Protein AF-A0A6J6ATD5-F1 (afdb_monomer)

Foldseek 3Di:
DLQVVCVVVQQWDDWDADVVVRDIDTDGDDPDPVVNLVSLVVDPCSVVDPDDDDDDDPDPPPDD

Nearest PDB structures (foldseek):
  4fpi-assembly1_C  TM=7.469E-01  e=1.016E+00  Rhodococcus opacus
  3znj-assembly1_3  TM=7.451E-01  e=1.088E+00  Rhodococcus opacus
  3zo7-assembly1_E  TM=6.988E-01  e=8.263E-01  Rhodococcus opacus
  3zo7-assembly1_F  TM=6.908E-01  e=9.481E-01  Rhodococcus opacus
  4fpi-assembly1_E  TM=6.483E-01  e=1.016E+00  Rhodococcus opacus

Sequence (64 aa):
MQAKLLEEQGLLGSIKVAMPKRTVFLEAFGQDDQGVLETIHSLPLAALWDIEVFPTTPPAGSSV

pLDDT: mean 89.8, std 10.43, range [52.28, 96.31]

Mean predicted aligned error: 4.63 Å

Structure (mmCIF, N/CA/C/O backbone):
data_AF-A0A6J6ATD5-F1
#
_entry.id   AF-A0A6J6ATD5-F1
#
loop_
_atom_site.group_PDB
_atom_site.id
_atom_site.type_symbol
_atom_site.label_atom_id
_atom_site.label_alt_id
_atom_site.label_comp_id
_atom_site.label_asym_id
_atom_site.label_entity_id
_atom_site.label_seq_id
_atom_site.pdbx_PDB_ins_code
_atom_site.Cartn_x
_atom_site.Cartn_y
_atom_site.Cartn_z
_atom_site.occupancy
_atom_site.B_iso_or_equiv
_atom_site.auth_seq_id
_atom_site.auth_comp_id
_atom_site.auth_asym_id
_atom_site.auth_atom_id
_atom_site.pdbx_PDB_model_num
ATOM 1 N N . MET A 1 1 ? 6.745 13.216 -5.588 1.00 84.44 1 MET A N 1
ATOM 2 C CA . MET A 1 1 ? 6.665 11.759 -5.854 1.00 84.44 1 MET A CA 1
ATOM 3 C C . MET A 1 1 ? 5.431 11.230 -5.143 1.00 84.44 1 MET A C 1
ATOM 5 O O . MET A 1 1 ? 5.205 11.684 -4.031 1.00 84.44 1 MET A O 1
ATOM 9 N N . GLN A 1 2 ? 4.664 10.315 -5.748 1.00 93.06 2 GLN A N 1
ATOM 10 C CA . GLN A 1 2 ? 3.376 9.839 -5.210 1.00 93.06 2 GLN A CA 1
ATOM 11 C C . GLN A 1 2 ? 3.454 9.370 -3.749 1.00 93.06 2 GLN A C 1
ATOM 13 O O . GLN A 1 2 ? 2.656 9.800 -2.931 1.00 93.06 2 GLN A O 1
ATOM 18 N N . ALA A 1 3 ? 4.468 8.571 -3.402 1.00 93.06 3 ALA A N 1
ATOM 19 C CA . ALA A 1 3 ? 4.676 8.088 -2.034 1.00 93.0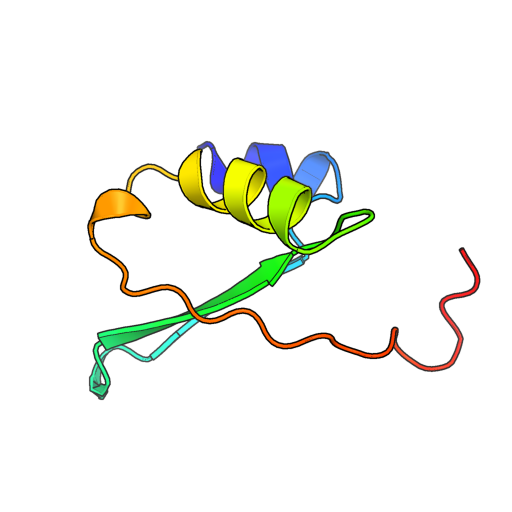6 3 ALA A CA 1
ATOM 20 C C . ALA A 1 3 ? 4.729 9.213 -0.986 1.00 93.06 3 ALA A C 1
ATOM 22 O O . ALA A 1 3 ? 4.110 9.102 0.062 1.00 93.06 3 ALA A O 1
ATOM 23 N N . LYS A 1 4 ? 5.419 10.317 -1.299 1.00 93.62 4 LYS A N 1
ATOM 24 C CA . LYS A 1 4 ? 5.545 11.463 -0.392 1.00 93.62 4 LYS A CA 1
ATOM 25 C C . LYS A 1 4 ? 4.221 12.216 -0.215 1.00 93.62 4 LYS A C 1
ATOM 27 O O . LYS A 1 4 ? 3.925 12.666 0.879 1.00 93.62 4 LYS A O 1
ATOM 32 N N . LEU A 1 5 ? 3.415 12.312 -1.274 1.00 95.44 5 LEU A N 1
ATOM 33 C CA . LEU A 1 5 ? 2.073 12.903 -1.201 1.00 95.44 5 LEU A CA 1
ATOM 34 C C . LEU A 1 5 ? 1.151 12.088 -0.284 1.00 95.44 5 LEU A C 1
ATOM 36 O O . LEU A 1 5 ? 0.430 12.660 0.522 1.00 95.44 5 LEU A O 1
ATOM 40 N N . LEU A 1 6 ? 1.195 10.759 -0.395 1.00 95.50 6 LEU A N 1
ATOM 41 C CA . LEU A 1 6 ? 0.396 9.860 0.442 1.00 95.50 6 LEU A CA 1
ATOM 42 C C . LEU A 1 6 ? 0.849 9.876 1.908 1.00 95.50 6 LEU A C 1
ATOM 44 O O . LEU A 1 6 ? 0.012 9.807 2.804 1.00 95.50 6 LEU A O 1
ATOM 48 N N . GLU A 1 7 ? 2.155 10.006 2.151 1.00 94.50 7 GLU A N 1
ATOM 49 C CA . GLU A 1 7 ? 2.720 10.204 3.491 1.00 94.50 7 GLU A CA 1
ATOM 50 C C . GLU A 1 7 ? 2.225 11.518 4.117 1.00 94.50 7 GLU A C 1
ATOM 52 O O . GLU A 1 7 ? 1.713 11.521 5.233 1.00 94.50 7 GLU A O 1
ATOM 57 N N . GLU A 1 8 ? 2.275 12.625 3.370 1.00 95.00 8 GLU A N 1
ATOM 58 C CA . GLU A 1 8 ? 1.770 13.935 3.812 1.00 95.00 8 GLU A CA 1
ATOM 59 C C . GLU A 1 8 ? 0.250 13.935 4.075 1.00 95.00 8 GLU A C 1
ATOM 61 O O . GLU A 1 8 ? -0.234 14.705 4.903 1.00 95.00 8 GLU A O 1
ATOM 66 N N . GLN A 1 9 ? -0.502 13.062 3.400 1.00 94.12 9 GLN A N 1
ATOM 67 C CA . GLN A 1 9 ? -1.941 12.858 3.607 1.00 94.12 9 GLN A CA 1
ATOM 68 C C . GLN A 1 9 ? -2.266 11.892 4.758 1.00 94.12 9 GLN A C 1
ATOM 70 O O . GLN A 1 9 ? -3.441 11.687 5.057 1.00 94.12 9 GLN A O 1
ATOM 75 N N . GLY A 1 10 ? -1.259 11.283 5.392 1.00 93.69 10 GLY A N 1
ATOM 76 C CA . GLY A 1 10 ? -1.454 10.286 6.447 1.00 93.69 10 GLY A CA 1
ATOM 77 C C 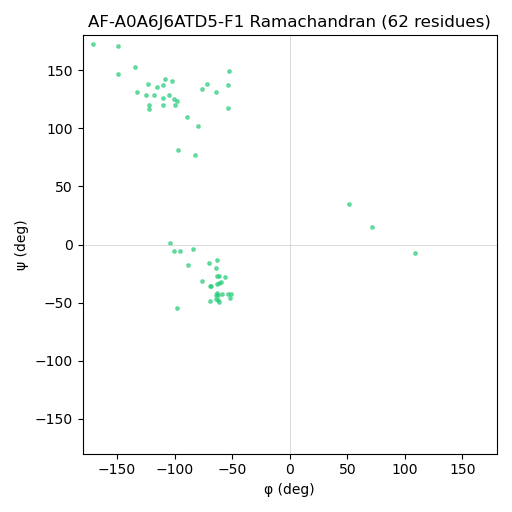. GLY A 1 10 ? -1.996 8.942 5.948 1.00 93.69 10 GLY A C 1
ATOM 78 O O . GLY A 1 10 ? -2.457 8.138 6.750 1.00 93.69 10 GLY A O 1
ATOM 79 N N . LEU A 1 11 ? -1.946 8.685 4.638 1.00 94.75 11 LEU A N 1
ATOM 80 C CA . LEU A 1 11 ? -2.380 7.422 4.027 1.00 94.75 11 LEU A CA 1
ATOM 81 C C . LEU A 1 11 ? -1.249 6.386 3.970 1.00 94.75 11 LEU A C 1
ATOM 83 O O . LEU A 1 11 ? -1.500 5.192 3.806 1.00 94.75 11 LEU A O 1
ATOM 87 N N . LEU A 1 12 ? -0.001 6.834 4.121 1.00 95.25 12 LEU A N 1
ATOM 88 C CA . LEU A 1 12 ? 1.189 5.992 4.136 1.00 95.25 12 LEU A CA 1
ATOM 89 C C . LEU A 1 12 ? 2.082 6.366 5.324 1.00 95.25 12 LEU A C 1
ATOM 91 O O . LEU A 1 12 ? 2.366 7.538 5.534 1.00 95.25 12 LEU A O 1
ATOM 95 N N . GLY A 1 13 ? 2.523 5.377 6.099 1.00 92.44 13 GLY A N 1
ATOM 96 C CA . GLY A 1 13 ? 3.377 5.581 7.272 1.00 92.44 13 GLY A CA 1
ATOM 97 C C . GLY A 1 13 ? 4.851 5.357 6.977 1.00 92.44 13 GLY A C 1
ATOM 98 O O . GLY A 1 13 ? 5.692 6.218 7.219 1.00 92.44 13 GLY A O 1
ATOM 99 N N . SER A 1 14 ? 5.188 4.187 6.437 1.00 91.88 14 SER A N 1
ATOM 100 C CA . SER A 1 14 ? 6.577 3.825 6.175 1.00 91.88 14 SER A CA 1
ATOM 101 C C . SER A 1 14 ? 6.728 2.896 4.973 1.00 91.88 14 SER A C 1
ATOM 103 O O . SER A 1 14 ? 5.884 2.046 4.696 1.00 91.88 14 SER A O 1
ATOM 105 N N . ILE A 1 15 ? 7.842 3.060 4.254 1.00 92.88 15 ILE A N 1
ATOM 106 C CA . ILE A 1 15 ? 8.252 2.191 3.147 1.00 92.88 15 ILE A CA 1
ATOM 107 C C . ILE A 1 15 ? 9.628 1.622 3.477 1.00 92.88 15 ILE A C 1
ATOM 109 O O . ILE A 1 15 ? 10.598 2.367 3.627 1.00 92.88 15 ILE A O 1
ATOM 113 N N . LYS A 1 16 ? 9.739 0.296 3.561 1.00 93.88 16 LYS A N 1
ATOM 114 C CA . LYS A 1 16 ? 11.013 -0.400 3.794 1.00 93.88 16 LYS A CA 1
ATOM 115 C C . LYS A 1 16 ? 11.254 -1.416 2.691 1.00 93.88 16 LYS A C 1
ATOM 117 O O . LYS A 1 16 ? 10.405 -2.258 2.423 1.00 93.88 16 LYS A O 1
ATOM 122 N N . VAL A 1 17 ? 12.429 -1.371 2.067 1.00 93.25 17 VAL A N 1
ATOM 123 C CA . VAL A 1 17 ? 12.769 -2.276 0.961 1.00 93.25 17 VAL A CA 1
ATOM 124 C C . VAL A 1 17 ? 13.832 -3.276 1.395 1.00 93.25 17 VAL A C 1
ATOM 126 O O . VAL A 1 17 ? 14.949 -2.904 1.749 1.00 93.25 17 VAL A O 1
ATOM 129 N N . ALA A 1 18 ? 13.500 -4.562 1.320 1.00 94.06 18 ALA A N 1
ATOM 130 C CA . ALA A 1 18 ? 14.424 -5.663 1.542 1.00 94.06 18 ALA A CA 1
ATOM 131 C C . ALA A 1 18 ? 14.955 -6.171 0.193 1.00 94.06 18 ALA A C 1
ATOM 133 O O . ALA A 1 18 ? 14.484 -7.182 -0.332 1.00 94.06 18 ALA A O 1
ATOM 134 N N . MET A 1 19 ? 15.956 -5.478 -0.364 1.00 89.12 19 MET A N 1
ATOM 135 C CA . MET A 1 19 ? 16.531 -5.797 -1.684 1.00 89.12 19 MET A CA 1
ATOM 136 C C . MET A 1 19 ? 16.935 -7.272 -1.867 1.00 89.12 19 MET A C 1
ATOM 138 O O . MET A 1 19 ? 16.578 -7.832 -2.902 1.00 89.12 19 MET A O 1
ATOM 142 N N . PRO A 1 20 ? 17.576 -7.956 -0.892 1.00 92.00 20 PRO A N 1
ATOM 143 C CA . PRO A 1 20 ? 17.942 -9.368 -1.052 1.00 92.00 20 PRO A CA 1
ATOM 144 C C . PRO A 1 20 ? 16.745 -10.306 -1.252 1.00 92.00 20 PRO A C 1
ATOM 146 O O . PRO A 1 20 ? 16.889 -11.363 -1.853 1.00 92.00 20 PRO A O 1
ATOM 149 N N . LYS A 1 21 ? 15.569 -9.925 -0.736 1.00 89.19 21 LYS A N 1
ATOM 150 C CA . LYS A 1 21 ? 14.322 -10.695 -0.843 1.00 89.19 21 LYS A CA 1
ATOM 151 C C . LYS A 1 21 ? 13.385 -10.163 -1.928 1.00 89.19 21 LYS A C 1
ATOM 153 O O . LYS A 1 21 ? 12.350 -10.769 -2.175 1.00 89.19 21 LYS A O 1
ATOM 158 N N . ARG A 1 22 ? 13.733 -9.033 -2.562 1.00 91.81 22 ARG A N 1
ATOM 159 C CA . ARG A 1 22 ? 12.872 -8.295 -3.499 1.00 91.81 22 ARG A CA 1
ATOM 160 C C . ARG A 1 22 ? 11.483 -7.997 -2.904 1.00 91.81 22 ARG A C 1
ATOM 162 O O . ARG A 1 22 ? 10.485 -7.989 -3.612 1.00 91.81 22 ARG A O 1
ATOM 169 N N . THR A 1 23 ? 11.430 -7.740 -1.598 1.00 93.69 23 THR A N 1
ATOM 170 C CA . THR A 1 23 ? 10.183 -7.477 -0.864 1.00 93.69 23 THR A CA 1
ATOM 171 C C . THR A 1 23 ? 10.126 -6.016 -0.443 1.00 93.69 23 THR A C 1
ATOM 173 O O . THR A 1 23 ? 11.123 -5.466 0.038 1.00 93.69 23 THR A O 1
ATOM 176 N N . VAL A 1 24 ? 8.959 -5.395 -0.599 1.00 94.50 24 VAL A N 1
ATOM 177 C CA . VAL A 1 24 ? 8.663 -4.055 -0.085 1.00 94.50 24 VAL A CA 1
ATOM 178 C C . VAL A 1 24 ? 7.655 -4.205 1.046 1.00 94.50 24 VAL A C 1
ATOM 180 O O . VAL A 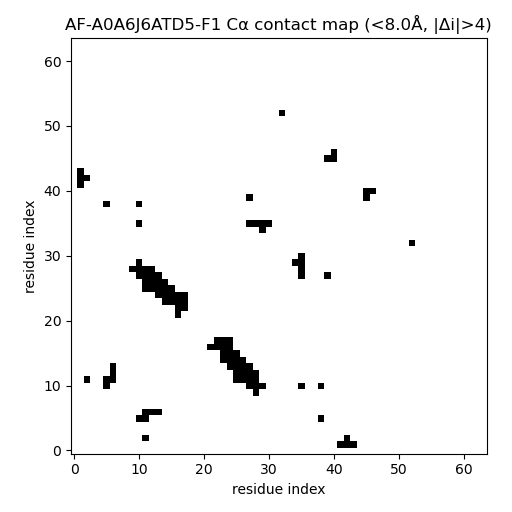1 24 ? 6.609 -4.815 0.861 1.00 94.50 24 VAL A O 1
ATOM 183 N N . PHE A 1 25 ? 7.981 -3.660 2.211 1.00 95.06 25 PHE A N 1
ATOM 184 C CA . PHE A 1 25 ? 7.060 -3.543 3.332 1.00 95.06 25 PHE A CA 1
ATOM 185 C C . PHE A 1 25 ? 6.488 -2.131 3.328 1.00 95.06 25 PHE A C 1
ATOM 187 O O . PHE A 1 25 ? 7.248 -1.157 3.347 1.00 95.06 25 PHE A O 1
ATOM 194 N N . LEU A 1 26 ? 5.163 -2.048 3.281 1.00 95.00 26 LEU A N 1
ATOM 195 C CA . LEU A 1 26 ? 4.403 -0.808 3.288 1.00 95.00 26 LEU A CA 1
ATOM 196 C C . LEU A 1 26 ? 3.535 -0.789 4.537 1.00 95.00 26 LEU A C 1
ATOM 198 O O . LEU A 1 26 ? 2.804 -1.739 4.804 1.00 95.00 26 LEU A O 1
ATOM 202 N N . GLU A 1 27 ? 3.612 0.300 5.281 1.00 94.56 27 GLU A N 1
ATOM 203 C CA . GLU A 1 27 ? 2.621 0.645 6.289 1.00 94.56 27 GLU A CA 1
ATOM 204 C C . GLU A 1 27 ? 1.686 1.681 5.675 1.00 94.56 27 GLU A C 1
ATOM 206 O O . GLU A 1 27 ? 2.139 2.741 5.237 1.00 94.56 27 GLU A O 1
ATOM 211 N N . ALA A 1 28 ? 0.402 1.354 5.607 1.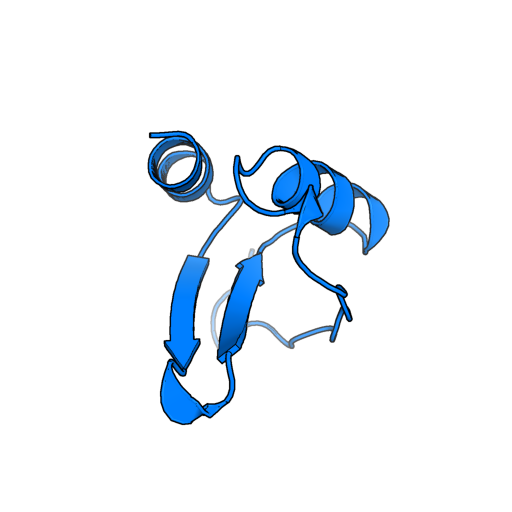00 94.56 28 ALA A N 1
ATOM 212 C CA . ALA A 1 28 ? -0.636 2.174 5.004 1.00 94.56 28 ALA A CA 1
ATOM 213 C C . ALA A 1 28 ? -1.858 2.214 5.922 1.00 94.56 28 ALA A C 1
ATOM 215 O O . ALA A 1 28 ? -2.092 1.280 6.691 1.00 94.56 28 ALA A O 1
ATOM 216 N N . PHE A 1 29 ? -2.629 3.293 5.830 1.00 93.75 29 PHE A N 1
ATOM 217 C CA . PHE A 1 29 ? -3.776 3.543 6.696 1.00 93.75 29 PHE A CA 1
ATOM 218 C C . PHE A 1 29 ? -5.042 3.723 5.857 1.00 93.75 29 PHE A C 1
ATOM 220 O O . PHE A 1 29 ? -5.027 4.388 4.823 1.00 93.75 29 PHE A O 1
ATOM 227 N N . GLY A 1 30 ? -6.146 3.134 6.310 1.00 91.62 30 GLY A N 1
ATOM 228 C CA . GLY A 1 30 ? -7.441 3.186 5.638 1.00 91.62 30 GLY A CA 1
ATOM 229 C C . GLY A 1 30 ? -8.550 2.611 6.517 1.00 91.62 30 GLY A C 1
ATOM 230 O O . GLY A 1 30 ? -8.280 2.081 7.594 1.00 91.62 30 GLY A O 1
ATOM 231 N N . GLN A 1 31 ? -9.804 2.748 6.076 1.00 90.56 31 GLN A N 1
ATOM 232 C CA . GLN A 1 31 ? -10.963 2.197 6.796 1.00 90.56 31 GLN A CA 1
ATOM 233 C C . GLN A 1 31 ? -11.100 0.682 6.623 1.00 90.56 31 GLN A C 1
ATOM 235 O O . GLN A 1 31 ? -11.577 0.004 7.529 1.00 90.56 31 GLN A O 1
ATOM 240 N N . ASP A 1 32 ? -10.686 0.170 5.468 1.00 92.38 32 ASP A N 1
ATOM 241 C CA . ASP A 1 32 ? -10.733 -1.238 5.105 1.00 92.38 32 ASP A CA 1
ATOM 242 C C . ASP A 1 32 ? -9.576 -1.598 4.161 1.00 92.38 32 ASP A C 1
ATOM 244 O O . ASP A 1 32 ? -8.848 -0.732 3.657 1.00 92.38 32 ASP A O 1
ATOM 248 N N . ASP A 1 33 ? -9.411 -2.899 3.923 1.00 93.69 33 ASP A N 1
ATOM 249 C CA . ASP A 1 33 ? -8.361 -3.439 3.060 1.00 93.69 33 ASP A CA 1
ATOM 250 C C . ASP A 1 33 ? -8.468 -2.907 1.622 1.00 93.69 33 ASP A C 1
ATOM 252 O O . ASP A 1 33 ? -7.449 -2.715 0.957 1.00 93.69 33 ASP A O 1
ATOM 256 N N . GLN A 1 34 ? -9.683 -2.628 1.136 1.00 94.56 34 GLN A N 1
ATOM 257 C CA . GLN A 1 34 ? -9.895 -2.141 -0.224 1.00 94.56 34 GLN A CA 1
ATOM 258 C C . GLN A 1 34 ? -9.354 -0.717 -0.396 1.00 94.56 34 GLN A C 1
ATOM 260 O O . GLN A 1 34 ? -8.599 -0.465 -1.334 1.00 94.56 34 GLN A O 1
ATOM 265 N N . GLY A 1 35 ? -9.674 0.205 0.514 1.00 93.88 35 GLY A N 1
ATOM 266 C CA . GLY A 1 35 ? -9.168 1.578 0.468 1.00 93.88 35 GLY A CA 1
ATOM 267 C C . GLY A 1 35 ? -7.644 1.646 0.613 1.00 93.88 35 GLY A C 1
ATOM 268 O O . GLY A 1 35 ? -6.977 2.461 -0.037 1.00 93.88 35 GLY A O 1
ATOM 269 N N . VAL A 1 36 ? -7.068 0.739 1.409 1.00 95.00 36 VAL A N 1
ATOM 270 C CA . VAL A 1 36 ? -5.611 0.572 1.500 1.00 95.00 36 VAL A CA 1
ATOM 271 C C . VAL A 1 36 ? -5.033 0.100 0.164 1.00 95.00 36 VAL A C 1
ATOM 273 O O . VAL A 1 36 ? -4.063 0.682 -0.327 1.00 95.00 36 VAL A O 1
ATOM 276 N N . LEU A 1 37 ? -5.632 -0.912 -0.465 1.00 96.06 37 LEU A N 1
ATOM 277 C CA . LEU A 1 37 ? -5.178 -1.426 -1.757 1.00 96.06 37 LEU A CA 1
ATOM 278 C C . LEU A 1 37 ? -5.277 -0.380 -2.869 1.00 96.06 37 LEU A C 1
ATOM 280 O O . LEU A 1 37 ? -4.334 -0.241 -3.643 1.00 96.06 37 LEU A O 1
ATOM 284 N N . GLU A 1 38 ? -6.357 0.398 -2.936 1.00 95.75 38 GLU A N 1
ATOM 285 C CA . GLU A 1 38 ? -6.503 1.496 -3.903 1.00 95.75 38 GLU A CA 1
ATOM 286 C C . GLU A 1 38 ? -5.383 2.536 -3.745 1.00 95.75 38 GLU A C 1
ATOM 288 O O . GLU A 1 38 ? -4.764 2.961 -4.728 1.00 95.75 38 GLU A O 1
ATOM 293 N N . THR A 1 39 ? -5.047 2.875 -2.498 1.00 95.44 39 THR A N 1
ATOM 294 C CA . THR A 1 39 ? -3.921 3.759 -2.179 1.00 95.44 39 THR A CA 1
ATOM 295 C C . THR A 1 39 ? -2.597 3.165 -2.658 1.00 95.44 39 THR A C 1
ATOM 297 O O . THR A 1 39 ? -1.832 3.844 -3.350 1.00 95.44 39 THR A O 1
ATOM 300 N N . ILE A 1 40 ? -2.325 1.895 -2.342 1.00 95.81 40 ILE A N 1
ATOM 301 C CA . ILE A 1 40 ? -1.092 1.209 -2.749 1.00 95.81 40 ILE A CA 1
ATOM 302 C C . ILE A 1 40 ? -1.009 1.120 -4.276 1.00 95.81 40 ILE A C 1
ATOM 304 O O . ILE A 1 40 ? 0.039 1.430 -4.835 1.00 95.81 40 ILE A O 1
ATOM 308 N N . HIS A 1 41 ? -2.100 0.788 -4.969 1.00 96.31 41 HIS A N 1
ATOM 309 C CA . HIS A 1 41 ? -2.150 0.693 -6.430 1.00 96.31 41 HIS A CA 1
ATOM 310 C C . HIS A 1 41 ? -1.906 2.025 -7.147 1.00 96.31 41 HIS A C 1
ATOM 312 O O . HIS A 1 41 ? -1.493 2.020 -8.307 1.00 96.31 41 HIS A O 1
ATOM 318 N N . SER A 1 42 ? -2.079 3.162 -6.467 1.00 96.06 42 SER A N 1
ATOM 319 C CA . SER A 1 42 ? -1.685 4.466 -7.010 1.00 96.06 42 SER A CA 1
ATOM 320 C C . SER A 1 42 ? -0.161 4.653 -7.102 1.00 96.06 42 SER A C 1
ATOM 322 O O . SER A 1 42 ? 0.312 5.551 -7.804 1.00 96.06 42 SER A O 1
ATOM 324 N N . LEU A 1 43 ? 0.635 3.824 -6.411 1.00 95.06 43 LEU A N 1
ATOM 325 C CA . LEU A 1 43 ? 2.092 3.907 -6.440 1.00 95.06 43 LEU A CA 1
ATOM 326 C C . LEU A 1 43 ? 2.645 3.428 -7.797 1.00 95.06 43 LEU A C 1
ATOM 328 O O . LEU A 1 43 ? 2.246 2.373 -8.289 1.00 95.06 43 LEU A O 1
ATOM 332 N N . PRO A 1 44 ? 3.653 4.114 -8.374 1.00 92.50 44 PRO A N 1
ATOM 333 C CA . PRO A 1 44 ? 4.164 3.805 -9.716 1.00 92.50 44 PRO A CA 1
ATOM 334 C C . PRO A 1 44 ? 4.652 2.367 -9.938 1.00 92.50 44 PRO A C 1
ATOM 336 O O . PRO A 1 44 ? 4.652 1.890 -11.068 1.00 92.50 44 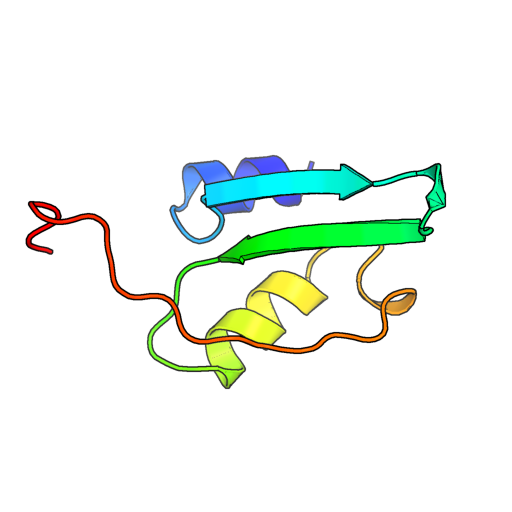PRO A O 1
ATOM 339 N N . LEU A 1 45 ? 5.111 1.689 -8.883 1.00 92.00 45 LEU A N 1
ATOM 340 C CA . LEU A 1 45 ? 5.660 0.331 -8.960 1.00 92.00 45 LEU A CA 1
ATOM 341 C C . LEU A 1 45 ? 4.693 -0.741 -8.441 1.00 92.00 45 LEU A C 1
ATOM 343 O O . LEU A 1 45 ? 5.049 -1.915 -8.469 1.00 92.00 45 LEU A O 1
ATOM 347 N N . ALA A 1 46 ? 3.486 -0.369 -8.003 1.00 94.19 46 ALA A N 1
ATOM 348 C CA . ALA A 1 46 ? 2.548 -1.307 -7.388 1.00 94.19 46 ALA A CA 1
ATOM 349 C C . ALA A 1 46 ? 2.123 -2.440 -8.321 1.00 94.19 46 ALA A C 1
ATOM 351 O O . ALA A 1 46 ? 1.962 -3.569 -7.878 1.00 94.19 46 ALA A O 1
ATOM 352 N N . ALA A 1 47 ? 2.036 -2.171 -9.625 1.00 93.12 47 ALA A N 1
ATOM 353 C CA . ALA A 1 47 ? 1.733 -3.185 -10.634 1.00 93.12 47 ALA A CA 1
ATOM 354 C C . ALA A 1 47 ? 2.799 -4.2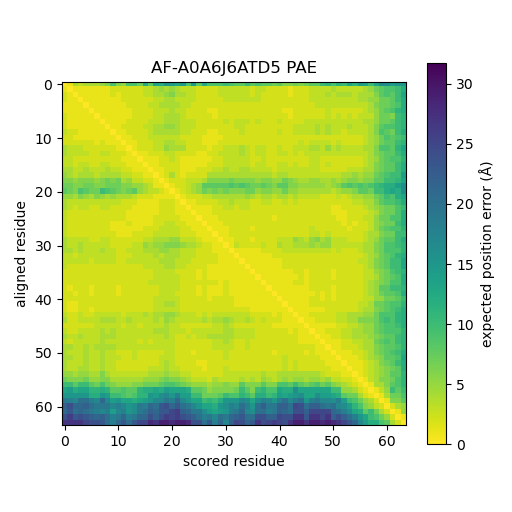96 -10.749 1.00 93.12 47 ALA A C 1
ATOM 356 O O . ALA A 1 47 ? 2.562 -5.303 -11.409 1.00 93.12 47 ALA A O 1
ATOM 357 N N . LEU A 1 48 ? 3.985 -4.112 -10.154 1.00 92.00 48 LEU A N 1
ATOM 358 C CA . LEU A 1 48 ? 5.064 -5.105 -10.143 1.00 92.00 48 LEU A CA 1
ATOM 359 C C . LEU A 1 48 ? 5.068 -5.970 -8.878 1.00 92.00 48 LEU A C 1
ATOM 361 O O . LEU A 1 48 ? 5.916 -6.859 -8.764 1.00 92.00 48 LEU A O 1
ATOM 365 N N . TRP A 1 49 ? 4.209 -5.666 -7.908 1.00 93.31 49 TRP A N 1
ATOM 366 C CA . TRP A 1 49 ? 4.174 -6.338 -6.617 1.00 93.31 49 TRP A CA 1
ATOM 367 C C . TRP A 1 49 ? 3.026 -7.340 -6.567 1.00 93.31 49 TRP A C 1
ATOM 369 O O . TRP A 1 49 ? 1.931 -7.070 -7.052 1.00 93.31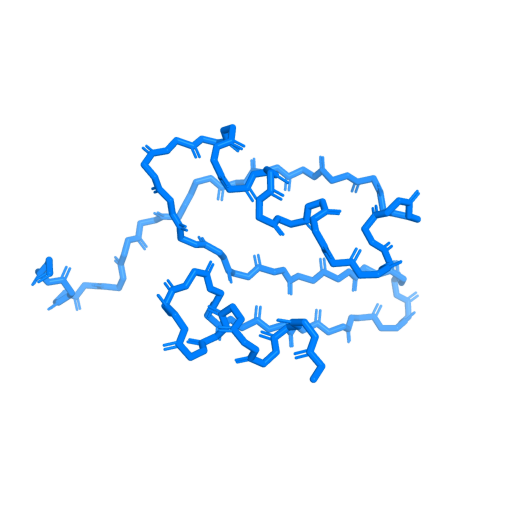 49 TRP A O 1
ATOM 379 N N . ASP A 1 50 ? 3.297 -8.481 -5.946 1.00 94.75 50 ASP A N 1
ATOM 380 C CA . ASP A 1 50 ? 2.268 -9.388 -5.451 1.00 94.75 50 ASP A CA 1
ATOM 381 C C . ASP A 1 50 ? 1.947 -8.944 -4.019 1.00 94.75 50 ASP A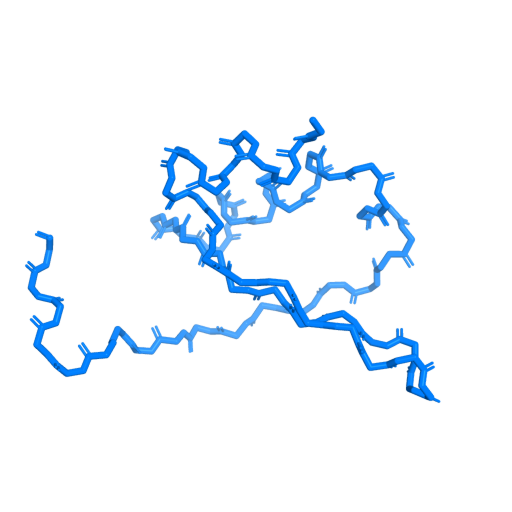 C 1
ATOM 383 O O . ASP A 1 50 ? 2.831 -8.967 -3.157 1.00 94.75 50 ASP A O 1
ATOM 387 N N . ILE A 1 51 ? 0.760 -8.373 -3.809 1.00 95.25 51 ILE A N 1
ATOM 388 C CA . ILE A 1 51 ? 0.433 -7.613 -2.595 1.00 95.25 51 ILE A CA 1
ATOM 389 C C . ILE A 1 51 ? -0.379 -8.490 -1.645 1.00 95.25 51 ILE A C 1
ATOM 391 O O . ILE A 1 51 ? -1.462 -8.956 -1.988 1.00 95.25 51 ILE A O 1
ATOM 395 N N . GLU A 1 52 ? 0.110 -8.621 -0.414 1.00 94.81 52 GLU A N 1
ATOM 396 C CA . GLU A 1 52 ? -0.613 -9.220 0.707 1.00 94.81 52 GLU A CA 1
ATOM 397 C C . GLU A 1 52 ? -0.868 -8.154 1.782 1.00 94.81 52 GLU A C 1
ATOM 399 O O . GLU A 1 52 ? 0.029 -7.376 2.123 1.00 94.81 52 GLU A O 1
ATOM 404 N N . VAL A 1 53 ? -2.090 -8.117 2.319 1.00 93.69 53 VAL A N 1
ATOM 405 C CA . VAL A 1 53 ? -2.506 -7.154 3.349 1.00 93.69 53 VAL A CA 1
ATOM 406 C C . VAL A 1 53 ? -2.568 -7.856 4.701 1.00 93.69 53 VAL A C 1
ATOM 408 O O . VAL A 1 53 ? -3.207 -8.897 4.845 1.00 93.69 53 VAL A O 1
ATOM 411 N N . PHE A 1 54 ? -1.909 -7.270 5.700 1.00 93.50 54 PHE A N 1
ATOM 412 C CA . PHE A 1 54 ? -1.911 -7.767 7.072 1.00 93.50 54 PHE A CA 1
ATOM 413 C C . PHE A 1 54 ? -2.427 -6.662 7.997 1.00 93.50 54 PHE A C 1
ATOM 415 O O . PHE A 1 54 ? -1.767 -5.625 8.103 1.00 93.50 54 PHE A O 1
ATOM 422 N N . PRO A 1 55 ? -3.573 -6.851 8.676 1.00 91.19 55 PRO A N 1
ATOM 423 C CA . PRO A 1 55 ? -4.090 -5.845 9.591 1.00 91.19 55 PRO A CA 1
ATOM 424 C C . PRO A 1 55 ? -3.126 -5.662 10.764 1.00 91.19 55 PRO A C 1
ATOM 426 O O . PRO A 1 55 ? -2.692 -6.631 11.394 1.00 91.19 55 PRO A O 1
ATOM 429 N N . THR A 1 56 ? -2.798 -4.410 11.072 1.00 87.94 56 THR A N 1
ATOM 430 C CA . THR A 1 56 ? -1.950 -4.053 12.209 1.00 87.94 56 THR A CA 1
ATOM 431 C C . THR A 1 56 ? -2.789 -3.390 13.293 1.00 87.94 56 THR A C 1
ATOM 433 O O . THR A 1 56 ? -3.719 -2.630 13.031 1.00 87.94 56 THR A O 1
ATOM 436 N N . THR A 1 57 ? -2.475 -3.685 14.552 1.00 82.12 57 THR A N 1
ATOM 437 C CA . THR A 1 57 ? -2.985 -2.885 15.667 1.00 82.12 57 THR A CA 1
ATOM 438 C C . THR A 1 57 ? -2.200 -1.578 15.741 1.00 82.12 57 THR A C 1
ATOM 440 O O . THR A 1 57 ? -0.965 -1.639 15.712 1.00 82.12 57 THR A O 1
ATOM 443 N N . PRO A 1 58 ? -2.869 -0.420 15.894 1.00 69.81 58 PRO A N 1
ATOM 444 C CA . PRO A 1 58 ? -2.191 0.846 16.132 1.00 69.81 58 PRO A CA 1
ATOM 445 C C . PRO A 1 58 ? -1.227 0.742 17.323 1.00 69.81 58 PRO A C 1
ATOM 447 O O . PRO A 1 58 ? -1.497 -0.016 18.265 1.00 69.81 58 PRO A O 1
ATOM 450 N N . PRO A 1 59 ? -0.120 1.505 17.332 1.00 69.00 59 PRO A N 1
ATOM 451 C CA . PRO A 1 59 ? 0.764 1.567 18.486 1.00 69.00 59 PRO A CA 1
ATOM 452 C C . PRO A 1 59 ? -0.034 1.933 19.740 1.00 69.00 59 PRO A C 1
ATOM 454 O O . PRO A 1 59 ? -0.889 2.822 19.703 1.00 69.00 59 PRO A O 1
ATOM 457 N N . ALA A 1 60 ? 0.239 1.255 20.857 1.00 66.38 60 ALA A N 1
ATOM 458 C CA . ALA A 1 60 ? -0.423 1.548 22.122 1.00 66.38 60 ALA A CA 1
ATOM 459 C C . ALA A 1 60 ? -0.272 3.044 22.463 1.00 66.38 60 ALA A C 1
ATOM 461 O O . ALA A 1 60 ? 0.844 3.534 22.624 1.00 66.38 60 ALA A O 1
ATOM 462 N N . GLY A 1 61 ? -1.399 3.758 22.546 1.00 61.03 61 GLY A N 1
ATOM 463 C CA . GLY A 1 61 ? -1.450 5.203 22.798 1.00 61.03 61 GLY A CA 1
ATOM 464 C C . GLY A 1 61 ? -1.861 6.066 21.598 1.00 61.03 61 GLY A C 1
ATOM 465 O O . GLY A 1 61 ? -2.111 7.252 21.792 1.00 61.03 61 GLY A O 1
ATOM 466 N N . SER A 1 62 ? -1.994 5.501 20.392 1.00 57.53 62 SER A N 1
ATOM 467 C CA . SER A 1 62 ? -2.576 6.215 19.247 1.00 57.53 62 SER A CA 1
ATOM 468 C C . SER A 1 62 ? -4.104 6.146 19.314 1.00 57.53 62 SER A C 1
ATOM 470 O O . SER A 1 62 ? -4.745 5.329 18.657 1.00 57.53 62 SER A O 1
ATOM 472 N N . SER A 1 63 ? -4.695 6.961 20.184 1.00 54.78 63 SER A N 1
ATOM 473 C CA . SER A 1 63 ? -6.137 7.192 20.179 1.00 54.78 63 SER A CA 1
ATOM 474 C C . SER A 1 63 ? -6.448 8.196 19.075 1.00 54.78 63 SER A C 1
ATOM 476 O O . SER A 1 63 ? -6.219 9.377 19.299 1.00 54.78 63 SER A O 1
ATOM 478 N N . VAL A 1 64 ? -6.946 7.688 17.939 1.00 52.28 64 VAL A N 1
ATOM 479 C CA . VAL A 1 64 ? -7.643 8.407 16.844 1.00 52.28 64 VAL A CA 1
ATOM 480 C C . VAL A 1 64 ? -7.041 9.729 16.366 1.00 52.28 64 VAL A C 1
ATOM 482 O O . VAL A 1 64 ? -7.206 10.764 17.045 1.00 52.28 64 VAL A O 1
#

Solvent-accessible surface area (backbone atoms only — not comparable to full-atom values): 4267 Å² total; per-residue (Å²): 10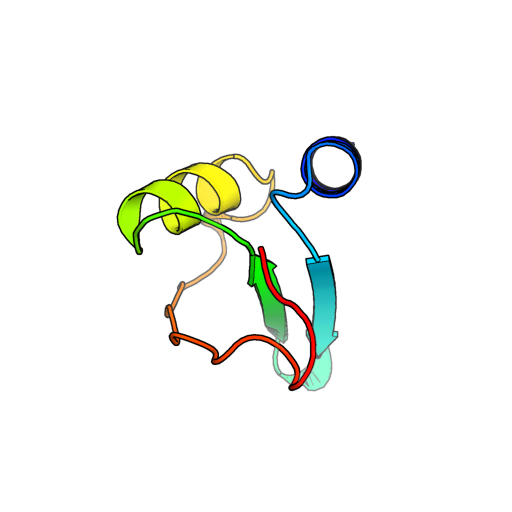9,66,69,59,56,35,35,77,69,63,38,32,77,47,80,47,76,43,73,97,75,73,42,76,49,74,42,66,49,63,97,45,73,63,59,32,47,57,58,50,60,68,34,95,63,37,88,79,54,89,84,81,88,76,95,74,80,72,63,94,84,71,73,129

Organism: NCBI:txid449393

Radius of gyration: 12.14 Å; Cα contacts (8 Å, |Δi|>4): 53; chains: 1; bounding box: 29×25×33 Å

Secondary structure (DSSP, 8-state):
-HHHHHHHTTSEEEEEEEGGGTEEEEEE--SSHHHHHHHHHTSTTGGG--------PPPTT---